Protein AF-A0A915KAA9-F1 (afdb_monomer_lite)

Secondary structure (DSSP, 8-state):
-PSS-EEE---TT-HHHHHHHHHHH--TTTS-EEE-S--SSSSTTHHHHHHHHHHHHHH-TTTEEEBPPSGGGTT--SSSS-TTTTHHHHHHHHHHS-HHHHHHHHHHHTTSBSEEEETTTEEEESS---TT--SGGGGGG-PSS-PPPSSSHHHHHHH---

InterPro domains:
  IPR004843 Calcineurin-like, phosphoesterase domain [PF00149] (4-160)
  IPR006186 Serine/threonine-specific protein phosphatase/bis(5-nucleosyl)-tetraphosphatase [PR00114] (4-31)
  IPR006186 Serine/threonine-specific protein phosphatase/bis(5-nucleosyl)-tetraphosphatase [PR00114] (33-60)
  IPR006186 Serine/threonine-specific protein phosphatase/bis(5-nucleosyl)-tetraphosphatase [PR00114] (107-133)
  IPR006186 Serine/threonine-specific protein phosphatase/bis(5-nucleosyl)-tetraphosphatase [PR00114] (136-162)
  IPR006186 Serine/threonine-specific protein phosphatase/bis(5-nucleosyl)-tetraphosphatase [SM00156] (1-162)
  IPR029052 Metallo-dependent phosphatase-like [G3DSA:3.60.21.10] (1-161)
  IPR029052 Metallo-dependent phosphatase-like [SSF56300] (2-159)
  IPR050341 Serine/threonine-protein phosphatase PP1 catalytic subunit [PTHR11668] (1-160)

pLDDT: mean 88.08, std 15.08, range [33.66, 98.75]

Radius of gyration: 15.58 Å; chains: 1; bounding box: 31×37×38 Å

Organism: Romanomermis culicivorax (NCBI:txid13658)

Foldseek 3Di:
DEPPEDEAAACAQVLVVVVVCCVVVPDPPVHAYEYAENQHHPYQRSVVSVVVLVVCCVVHVPRHAYAYALLQALPDDPPDPPSCRCPNVCVCCPVVPRNVVVVVSSLVSLAHQQWDDYPVPDIGGHADADPQPPDPCVSVPDDPSDDQDPDDGSNCSHDDHD

Structure (mmCIF, N/CA/C/O backbone):
data_AF-A0A915KAA9-F1
#
_entry.id   AF-A0A915KAA9-F1
#
loop_
_atom_site.group_PDB
_atom_site.id
_atom_site.type_symbol
_atom_site.label_atom_id
_atom_site.label_alt_id
_atom_site.label_comp_id
_atom_site.label_asym_id
_atom_site.label_entity_id
_atom_site.label_seq_id
_atom_site.pdbx_PDB_ins_code
_atom_site.Cartn_x
_atom_site.Cartn_y
_atom_site.Cartn_z
_atom_site.occupancy
_atom_site.B_iso_or_equiv
_atom_site.auth_seq_id
_atom_site.auth_comp_id
_atom_site.auth_asym_id
_atom_site.auth_atom_id
_atom_site.pdbx_PDB_model_num
ATOM 1 N N . ILE A 1 1 ? -10.295 -1.098 9.992 1.00 96.00 1 ILE A N 1
ATOM 2 C CA . ILE A 1 1 ? -9.402 -2.259 10.250 1.00 96.00 1 ILE A CA 1
ATOM 3 C C . ILE A 1 1 ? -9.449 -2.582 11.743 1.00 96.00 1 ILE A C 1
ATOM 5 O O . ILE A 1 1 ? -9.542 -1.647 12.527 1.00 96.00 1 ILE A O 1
ATOM 9 N N . LYS A 1 2 ? -9.465 -3.860 12.149 1.00 96.44 2 LYS A N 1
ATOM 10 C CA . LYS A 1 2 ? -9.527 -4.265 13.570 1.00 96.44 2 LYS A CA 1
ATOM 11 C C . LYS A 1 2 ? -8.124 -4.490 14.143 1.00 96.44 2 LYS A C 1
ATOM 13 O O . LYS A 1 2 ? -7.326 -5.155 13.492 1.00 96.44 2 LYS A O 1
ATOM 18 N N . ALA A 1 3 ? -7.865 -4.036 15.368 1.00 94.81 3 ALA A N 1
ATOM 19 C CA . ALA A 1 3 ? -6.681 -4.451 16.125 1.00 94.81 3 ALA A CA 1
ATOM 20 C C . ALA A 1 3 ? -6.722 -5.960 16.489 1.00 94.81 3 ALA A C 1
ATOM 22 O O . ALA A 1 3 ? -7.811 -6.545 16.515 1.00 94.81 3 ALA A O 1
ATOM 23 N N . PRO A 1 4 ? -5.568 -6.601 16.760 1.00 95.62 4 PRO A N 1
ATOM 24 C CA . PRO A 1 4 ? -4.211 -6.099 16.511 1.00 95.62 4 PRO A CA 1
ATOM 25 C C . PRO A 1 4 ? -3.928 -5.967 15.002 1.00 95.62 4 PRO A C 1
ATOM 27 O O . PRO A 1 4 ? -4.551 -6.640 14.177 1.00 95.62 4 PRO A O 1
ATOM 30 N N . THR A 1 5 ? -3.057 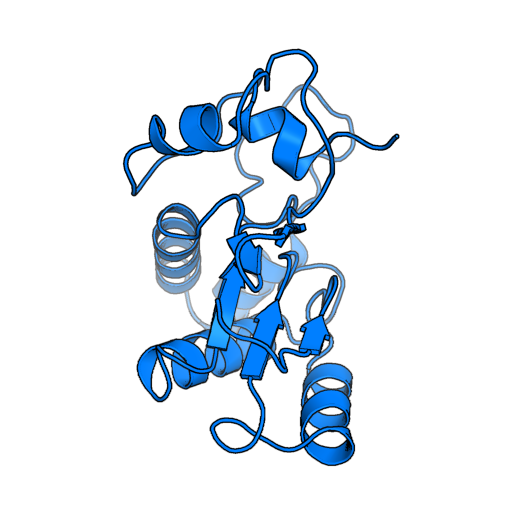-5.032 14.620 1.00 97.94 5 THR A N 1
ATOM 31 C CA . THR A 1 5 ? -2.602 -4.813 13.234 1.00 97.94 5 THR A CA 1
ATOM 32 C C . THR A 1 5 ? -1.195 -4.234 13.273 1.00 97.94 5 THR A C 1
ATOM 34 O O . THR A 1 5 ? -0.976 -3.232 13.947 1.00 97.94 5 THR A O 1
ATOM 37 N N . VAL A 1 6 ? -0.270 -4.862 12.552 1.00 98.25 6 VAL A N 1
ATOM 38 C CA . VAL A 1 6 ? 1.077 -4.346 12.308 1.00 98.25 6 VAL A CA 1
ATOM 39 C C . VAL A 1 6 ? 0.985 -3.305 11.199 1.00 98.25 6 VAL A C 1
ATOM 41 O O . VAL A 1 6 ? 0.307 -3.521 10.192 1.00 98.25 6 VAL A O 1
ATOM 44 N N . ILE A 1 7 ? 1.632 -2.164 11.404 1.00 98.00 7 ILE A N 1
ATOM 45 C CA . ILE A 1 7 ? 1.694 -1.082 10.425 1.00 98.00 7 ILE A CA 1
ATOM 46 C C . ILE A 1 7 ? 3.104 -1.079 9.842 1.00 98.00 7 ILE A C 1
ATOM 48 O O . ILE A 1 7 ? 4.073 -0.957 10.586 1.00 98.00 7 ILE A O 1
ATOM 52 N N . CYS A 1 8 ? 3.206 -1.217 8.525 1.00 97.75 8 CYS A N 1
ATOM 53 C CA . CYS A 1 8 ? 4.466 -1.222 7.791 1.00 97.75 8 CYS A CA 1
ATOM 54 C C . CYS A 1 8 ? 4.582 0.061 6.963 1.00 97.75 8 CYS A C 1
ATOM 56 O O . CYS A 1 8 ? 3.629 0.442 6.275 1.00 97.75 8 CYS A O 1
ATOM 58 N N . GLY A 1 9 ? 5.736 0.721 7.053 1.00 94.75 9 GLY A N 1
ATOM 59 C CA . GLY A 1 9 ? 6.084 1.879 6.232 1.00 94.75 9 GLY A CA 1
ATOM 60 C C . GLY A 1 9 ? 6.578 1.482 4.842 1.00 94.75 9 GLY A C 1
ATOM 61 O O . GLY A 1 9 ? 6.179 0.446 4.307 1.00 94.75 9 GLY A O 1
ATOM 62 N N . ASP A 1 10 ? 7.438 2.328 4.284 1.00 93.94 10 ASP A N 1
ATOM 63 C CA . ASP A 1 10 ? 7.983 2.189 2.935 1.00 93.94 10 ASP A CA 1
ATOM 64 C C . ASP A 1 10 ? 8.825 0.914 2.797 1.00 93.94 10 ASP A C 1
ATOM 66 O O . ASP A 1 10 ? 9.545 0.527 3.719 1.00 93.94 10 ASP A O 1
ATOM 70 N N . LEU A 1 11 ? 8.735 0.271 1.631 1.00 94.81 11 LEU A N 1
ATOM 71 C CA . LEU A 1 11 ? 9.491 -0.947 1.315 1.00 94.81 11 LEU A CA 1
ATOM 72 C C . LEU A 1 11 ? 10.482 -0.741 0.176 1.00 94.81 11 LEU A C 1
ATOM 74 O O . LEU A 1 11 ? 11.503 -1.416 0.140 1.00 94.81 11 LEU A O 1
ATOM 78 N N . HIS A 1 12 ? 10.163 0.141 -0.776 1.00 92.81 12 HIS A N 1
ATOM 79 C CA . HIS A 1 12 ? 11.060 0.550 -1.852 1.00 92.81 12 HIS A CA 1
ATOM 80 C C . HIS A 1 12 ? 11.792 -0.615 -2.539 1.00 92.81 12 HIS A C 1
ATOM 82 O O . HIS A 1 12 ? 13.007 -0.595 -2.696 1.00 92.81 12 HIS A O 1
ATOM 88 N N . GLY A 1 13 ? 11.070 -1.672 -2.922 1.00 93.00 13 GLY A N 1
ATOM 89 C CA . GLY A 1 13 ? 11.652 -2.819 -3.625 1.00 93.00 13 GLY A CA 1
ATOM 90 C C . GLY A 1 13 ? 12.667 -3.644 -2.823 1.00 93.00 13 GLY A C 1
ATOM 91 O O . GLY A 1 13 ? 13.467 -4.355 -3.431 1.00 93.00 13 GLY A O 1
ATOM 92 N N . GLN A 1 14 ? 12.660 -3.564 -1.489 1.00 96.12 14 GLN A N 1
ATOM 93 C CA . GLN A 1 14 ? 13.497 -4.374 -0.597 1.00 96.12 14 GLN A CA 1
ATOM 94 C C . GLN A 1 14 ? 12.776 -5.680 -0.222 1.00 96.12 14 GLN A C 1
ATOM 96 O O . GLN A 1 14 ? 12.142 -5.799 0.824 1.00 96.12 14 GLN A O 1
ATOM 101 N N . TYR A 1 15 ? 12.832 -6.672 -1.115 1.00 97.75 15 TYR A N 1
ATOM 102 C CA . TYR A 1 15 ? 12.067 -7.915 -0.962 1.00 97.75 15 TYR A CA 1
ATOM 103 C C . TYR A 1 15 ? 12.497 -8.765 0.238 1.00 97.75 15 TYR A C 1
ATOM 105 O O . TYR A 1 15 ? 11.638 -9.288 0.940 1.00 97.75 15 TYR A O 1
ATOM 113 N N . ASN A 1 16 ? 13.800 -8.877 0.503 1.00 97.94 16 ASN A N 1
ATOM 114 C CA . ASN A 1 16 ? 14.286 -9.666 1.640 1.00 97.94 16 ASN A CA 1
ATOM 115 C C . ASN A 1 16 ? 13.814 -9.074 2.974 1.00 97.94 16 ASN A C 1
ATOM 117 O O . ASN A 1 16 ? 13.304 -9.810 3.807 1.00 97.94 16 ASN A O 1
ATOM 121 N N . ASP A 1 17 ? 13.845 -7.746 3.119 1.00 97.75 17 ASP A N 1
ATOM 122 C CA . ASP A 1 17 ? 13.349 -7.077 4.327 1.00 97.75 17 ASP A CA 1
ATOM 123 C C . ASP A 1 17 ? 11.841 -7.312 4.526 1.00 97.75 17 ASP A C 1
ATOM 125 O O . ASP A 1 17 ? 11.366 -7.464 5.652 1.00 97.75 17 ASP A O 1
ATOM 129 N N . LEU A 1 18 ? 11.066 -7.395 3.435 1.00 98.38 18 LEU A N 1
ATOM 130 C CA . LEU A 1 18 ? 9.652 -7.773 3.502 1.00 98.38 18 LEU A CA 1
ATOM 131 C C . LEU A 1 18 ? 9.464 -9.212 4.013 1.00 98.38 18 LEU A C 1
ATOM 133 O O . LEU A 1 18 ? 8.554 -9.454 4.809 1.00 98.38 18 LEU A O 1
ATOM 137 N N . LEU A 1 19 ? 10.298 -10.158 3.571 1.00 98.38 19 LEU A N 1
ATOM 138 C CA . LEU A 1 19 ? 10.272 -11.534 4.077 1.00 98.38 19 LEU A CA 1
ATOM 139 C C . LEU A 1 19 ? 10.648 -11.581 5.560 1.00 98.38 19 LEU A C 1
ATOM 141 O O . LEU A 1 19 ? 9.918 -12.185 6.344 1.00 98.38 19 LEU A O 1
ATOM 145 N N . ASP A 1 20 ? 11.695 -10.860 5.958 1.00 98.38 20 ASP A N 1
ATOM 146 C CA . ASP A 1 20 ? 12.153 -10.788 7.347 1.00 98.38 20 ASP 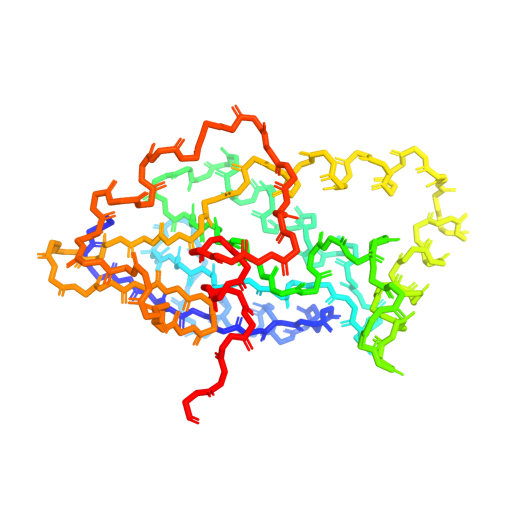A CA 1
ATOM 147 C C . ASP A 1 20 ? 11.064 -10.234 8.280 1.00 98.38 20 ASP A C 1
ATOM 149 O O . ASP A 1 20 ? 10.882 -10.730 9.397 1.00 98.38 20 ASP A O 1
ATOM 153 N N . ILE A 1 21 ? 10.282 -9.246 7.820 1.00 98.19 21 ILE A N 1
ATOM 154 C CA . ILE A 1 21 ? 9.111 -8.727 8.546 1.00 98.19 21 ILE A CA 1
ATOM 155 C C . ILE A 1 21 ? 8.076 -9.835 8.785 1.00 98.19 21 ILE A C 1
ATOM 157 O O . ILE A 1 21 ? 7.528 -9.932 9.887 1.00 98.19 21 ILE A O 1
ATOM 161 N N . PHE A 1 22 ? 7.772 -10.654 7.777 1.00 98.38 22 PHE A N 1
ATOM 162 C CA . PHE A 1 22 ? 6.787 -11.731 7.906 1.00 98.38 22 PHE A CA 1
ATOM 163 C C . PHE A 1 22 ? 7.293 -12.906 8.739 1.00 98.38 22 PHE A C 1
ATOM 165 O O . PHE A 1 22 ? 6.527 -13.464 9.525 1.00 98.38 22 PHE A O 1
ATOM 172 N N . ASP A 1 23 ? 8.568 -13.258 8.622 1.00 98.25 23 ASP A N 1
ATOM 173 C CA . ASP A 1 23 ? 9.172 -14.319 9.424 1.00 98.25 23 ASP A CA 1
ATOM 174 C C . ASP A 1 23 ? 9.262 -13.916 10.902 1.00 98.25 23 ASP A C 1
ATOM 176 O O . ASP A 1 23 ? 9.013 -14.737 11.786 1.00 98.25 23 ASP A O 1
ATOM 180 N N . SER A 1 24 ? 9.519 -12.634 11.179 1.00 98.12 24 SER A N 1
ATOM 181 C CA . SER A 1 24 ? 9.624 -12.108 12.545 1.00 98.12 24 SER A CA 1
ATOM 182 C C . SER A 1 24 ? 8.272 -11.865 13.223 1.00 98.12 24 SER A C 1
ATOM 184 O O . SER A 1 24 ? 8.164 -12.009 14.440 1.00 98.12 24 SER A O 1
ATOM 186 N N . LEU A 1 25 ? 7.243 -11.457 12.469 1.00 97.81 25 LEU A N 1
ATOM 187 C CA . LEU A 1 25 ? 5.945 -11.011 13.010 1.00 97.81 25 LEU A CA 1
ATOM 188 C C . LEU A 1 25 ? 4.758 -11.917 12.632 1.00 97.81 25 LEU A C 1
ATOM 190 O O . LEU A 1 25 ? 3.616 -11.579 12.935 1.00 97.81 25 LEU A O 1
ATOM 194 N N . GLU A 1 26 ? 5.046 -13.069 12.028 1.00 98.31 26 GLU A N 1
ATOM 195 C CA . GLU A 1 26 ? 4.125 -14.053 11.453 1.00 98.31 26 GLU A CA 1
ATOM 196 C C . GLU A 1 26 ? 3.460 -13.671 10.123 1.00 98.31 26 GLU A C 1
ATOM 198 O O . GLU A 1 26 ? 2.856 -12.620 9.938 1.00 98.31 26 GLU A O 1
ATOM 203 N N . TRP A 1 27 ? 3.434 -14.628 9.202 1.00 98.38 27 TRP A N 1
ATOM 204 C CA . TRP A 1 27 ? 2.753 -14.481 7.922 1.00 98.38 27 TRP A CA 1
ATOM 205 C C . TRP A 1 27 ? 1.226 -14.304 8.059 1.00 98.38 27 TRP A C 1
ATOM 207 O O . TRP A 1 27 ? 0.583 -14.931 8.917 1.00 98.38 27 TRP A O 1
ATOM 217 N N . PRO A 1 28 ? 0.578 -13.540 7.156 1.00 97.81 28 PRO A N 1
ATOM 218 C CA . PRO A 1 28 ? -0.872 -13.593 6.995 1.00 97.81 28 PRO A CA 1
ATOM 219 C C . PRO A 1 28 ? -1.349 -15.038 6.733 1.00 97.81 28 PRO A C 1
ATOM 221 O O . PRO A 1 28 ? -0.690 -15.775 6.002 1.00 97.81 28 PRO A O 1
ATOM 224 N N . PRO A 1 29 ? -2.499 -15.467 7.287 1.00 97.88 29 PRO A N 1
ATOM 225 C CA . PRO A 1 29 ? -3.482 -14.671 8.018 1.00 97.88 29 PRO A CA 1
ATOM 226 C C . PRO A 1 29 ? -3.274 -14.644 9.541 1.00 97.88 29 PRO A C 1
ATOM 228 O O . PRO A 1 29 ? -4.144 -14.121 10.233 1.00 97.88 29 PRO A O 1
ATOM 231 N N . LYS A 1 30 ? -2.185 -15.210 10.080 1.00 98.12 30 LYS A N 1
ATOM 232 C CA . LYS A 1 30 ? -1.961 -15.243 11.537 1.00 98.12 30 LYS A CA 1
ATOM 233 C C . LYS A 1 30 ? -1.852 -13.830 12.115 1.00 98.12 30 LYS A C 1
ATOM 235 O O . LYS A 1 30 ? -2.495 -13.527 13.117 1.00 98.12 30 LYS A O 1
ATOM 240 N N . GLN A 1 31 ? -1.166 -12.947 11.392 1.00 98.00 31 GLN A N 1
ATOM 241 C CA . GLN A 1 31 ? -1.050 -11.529 11.710 1.00 98.00 31 GLN A CA 1
ATOM 242 C C . GLN A 1 31 ? -1.737 -10.645 10.651 1.00 98.00 31 GLN A C 1
ATOM 244 O O . GLN A 1 31 ? -1.804 -10.958 9.459 1.00 98.00 31 GLN A O 1
ATOM 249 N N . ARG A 1 32 ? -2.297 -9.517 11.109 1.00 98.56 32 ARG A N 1
ATOM 250 C CA . ARG A 1 32 ? -2.910 -8.471 10.275 1.00 98.56 32 ARG A CA 1
ATOM 251 C C . ARG A 1 32 ? -1.890 -7.386 9.948 1.00 98.56 32 ARG A C 1
ATOM 253 O O . ARG A 1 32 ? -1.231 -6.901 10.866 1.00 98.56 32 ARG A O 1
ATOM 260 N N . TYR A 1 33 ? -1.856 -6.942 8.697 1.00 98.75 33 TYR A N 1
ATOM 261 C CA . TYR A 1 33 ? -0.929 -5.932 8.198 1.00 98.75 33 TYR A CA 1
ATOM 262 C C . TYR A 1 33 ? -1.642 -4.796 7.470 1.00 98.75 33 TYR A C 1
ATOM 264 O O . TYR A 1 33 ? -2.518 -5.019 6.628 1.00 98.75 33 TYR A O 1
ATOM 272 N N . LEU A 1 34 ? -1.218 -3.574 7.770 1.00 98.62 34 LEU A N 1
ATOM 273 C CA . LEU A 1 34 ? -1.491 -2.378 6.988 1.00 98.62 34 LEU A CA 1
ATOM 274 C C . LEU A 1 34 ? -0.166 -1.853 6.437 1.00 98.62 34 LEU A C 1
ATOM 276 O O . LEU A 1 34 ? 0.674 -1.409 7.212 1.00 98.62 34 LEU A O 1
ATOM 280 N N . PHE A 1 35 ? -0.004 -1.853 5.118 1.00 98.25 35 PHE A N 1
ATOM 281 C CA . PHE A 1 35 ? 1.153 -1.242 4.471 1.00 98.25 35 PHE A CA 1
ATOM 282 C C . PHE A 1 35 ? 0.813 0.161 3.971 1.00 98.25 35 PHE A C 1
ATOM 284 O O . PHE A 1 35 ? -0.176 0.338 3.252 1.00 98.25 35 PHE A O 1
ATOM 291 N N . MET A 1 36 ? 1.637 1.144 4.336 1.00 95.81 36 MET A N 1
ATOM 292 C CA . MET A 1 36 ? 1.351 2.571 4.153 1.00 95.81 36 MET A CA 1
ATOM 293 C C . MET A 1 36 ? 1.742 3.142 2.784 1.00 95.81 36 MET A C 1
ATOM 295 O O . MET A 1 36 ? 1.518 4.325 2.562 1.00 95.81 36 MET A O 1
ATOM 299 N N . GLY A 1 37 ? 2.261 2.334 1.859 1.00 93.31 37 GLY A N 1
ATOM 300 C CA . GLY A 1 37 ? 2.597 2.763 0.500 1.00 93.31 37 GLY A CA 1
ATOM 301 C C . GLY A 1 37 ? 4.055 2.485 0.147 1.00 93.31 37 GLY A C 1
ATOM 302 O O . GLY A 1 37 ? 4.703 1.682 0.807 1.00 93.31 37 GLY A O 1
ATOM 303 N N . ASP A 1 38 ? 4.529 3.121 -0.927 1.00 91.75 38 ASP A N 1
ATOM 304 C CA . ASP A 1 38 ? 5.921 3.118 -1.396 1.00 91.75 38 ASP A CA 1
ATOM 305 C C . ASP A 1 38 ? 6.557 1.724 -1.445 1.00 91.75 38 ASP A C 1
ATOM 307 O O . ASP A 1 38 ? 7.614 1.432 -0.892 1.00 91.75 38 ASP A O 1
ATOM 311 N N . TYR A 1 39 ? 5.859 0.842 -2.161 1.00 94.12 39 TYR A N 1
ATOM 312 C CA . TYR A 1 39 ? 6.244 -0.551 -2.385 1.00 94.12 39 TYR A CA 1
ATOM 313 C C . TYR A 1 39 ? 7.412 -0.709 -3.355 1.00 94.12 39 TYR A C 1
ATOM 315 O O . TYR A 1 39 ? 8.189 -1.653 -3.252 1.00 94.12 39 TYR A O 1
ATOM 323 N N . VAL A 1 40 ? 7.485 0.193 -4.330 1.00 91.19 40 VAL A N 1
ATOM 324 C CA . VAL A 1 40 ? 8.342 0.095 -5.510 1.00 91.19 40 VAL A CA 1
ATOM 325 C C . VAL A 1 40 ? 9.362 1.228 -5.539 1.00 91.19 40 VAL A C 1
ATOM 327 O O . VAL A 1 40 ? 9.251 2.200 -4.784 1.00 91.19 40 VAL A O 1
ATOM 330 N N . ASP A 1 41 ? 10.301 1.099 -6.474 1.00 83.19 41 ASP A N 1
ATOM 331 C CA . ASP A 1 41 ? 11.382 2.035 -6.774 1.00 83.19 41 ASP A CA 1
ATOM 332 C C . ASP A 1 41 ? 12.472 2.098 -5.692 1.00 83.19 41 ASP A C 1
ATOM 334 O O . ASP A 1 41 ? 12.269 1.675 -4.559 1.00 83.19 41 ASP A O 1
ATOM 338 N N . ARG A 1 42 ? 13.644 2.638 -6.052 1.00 83.94 42 ARG A N 1
ATOM 339 C CA . ARG A 1 42 ? 14.901 2.689 -5.265 1.00 83.94 42 ARG A CA 1
ATOM 340 C C . ARG A 1 42 ? 15.589 1.342 -5.014 1.00 83.94 42 ARG A C 1
ATOM 342 O O . ARG A 1 42 ? 16.811 1.289 -5.119 1.00 83.94 42 ARG A O 1
ATOM 349 N N . GLY A 1 43 ? 14.849 0.287 -4.687 1.00 86.44 43 GLY A N 1
ATOM 350 C CA . GLY A 1 43 ? 15.389 -1.058 -4.483 1.00 86.44 43 GLY A CA 1
ATOM 351 C C . GLY A 1 43 ? 15.224 -1.976 -5.698 1.00 86.44 43 GLY A C 1
ATOM 352 O O . GLY A 1 43 ? 14.383 -1.728 -6.570 1.00 86.44 43 GLY A O 1
ATOM 353 N N . PRO A 1 44 ? 16.020 -3.058 -5.757 1.00 90.44 44 PRO A N 1
ATOM 354 C CA . PRO A 1 44 ? 16.175 -3.879 -6.956 1.00 90.44 44 PRO A CA 1
ATOM 355 C C . PRO A 1 44 ? 15.020 -4.857 -7.212 1.00 90.44 44 PRO A C 1
ATOM 357 O O . PRO A 1 44 ? 14.936 -5.406 -8.303 1.00 90.44 44 PRO A O 1
ATOM 360 N N . GLN A 1 45 ? 14.152 -5.109 -6.226 1.00 94.69 45 GLN A N 1
ATOM 361 C CA . GLN A 1 45 ? 13.144 -6.180 -6.27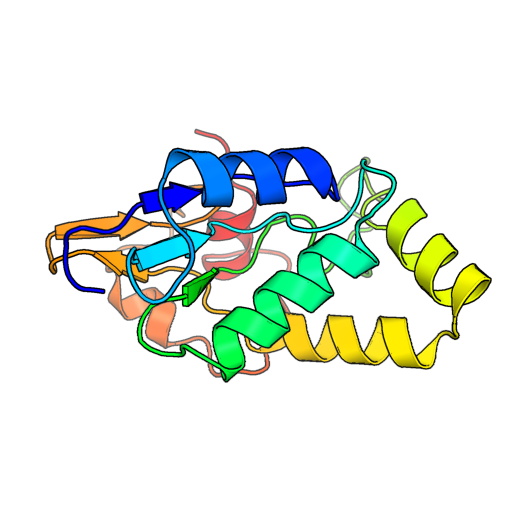3 1.00 94.69 45 GLN A CA 1
ATOM 362 C C . GLN A 1 45 ? 11.718 -5.626 -6.147 1.00 94.69 45 GLN A C 1
ATOM 364 O O . GLN A 1 45 ? 10.868 -6.124 -5.405 1.00 94.69 45 GLN A O 1
ATOM 369 N N . SER A 1 46 ? 11.461 -4.522 -6.855 1.00 93.62 46 SER A N 1
ATOM 370 C CA . SER A 1 46 ? 10.165 -3.833 -6.841 1.00 93.62 46 SER A CA 1
ATOM 371 C C . SER A 1 46 ? 9.019 -4.723 -7.332 1.00 93.62 46 SER A C 1
ATOM 373 O O . SER A 1 46 ? 7.941 -4.697 -6.738 1.00 93.62 46 SER A O 1
ATOM 375 N N . ILE A 1 47 ? 9.250 -5.524 -8.382 1.00 94.56 47 ILE A N 1
ATOM 376 C CA . ILE A 1 47 ? 8.236 -6.415 -8.970 1.00 94.56 47 ILE A CA 1
ATOM 377 C C . ILE A 1 47 ? 7.859 -7.514 -7.972 1.00 94.56 47 ILE A C 1
ATOM 379 O O . ILE A 1 47 ? 6.676 -7.788 -7.781 1.00 94.56 47 ILE A O 1
ATOM 383 N N . GLU A 1 48 ? 8.837 -8.113 -7.301 1.00 96.88 48 GLU A N 1
ATOM 384 C CA . GLU A 1 48 ? 8.650 -9.175 -6.315 1.00 96.88 48 GLU A CA 1
ATOM 385 C C . GLU A 1 48 ? 7.874 -8.669 -5.097 1.00 96.88 48 GLU A C 1
ATOM 387 O O . GLU A 1 48 ? 6.896 -9.302 -4.689 1.00 96.88 48 GLU A O 1
ATOM 392 N N . VAL A 1 49 ? 8.247 -7.495 -4.568 1.00 97.62 49 VAL A N 1
ATOM 393 C CA . VAL A 1 49 ? 7.545 -6.851 -3.446 1.00 97.62 49 VAL A CA 1
ATOM 394 C C . VAL A 1 49 ? 6.074 -6.630 -3.783 1.00 97.62 49 VAL A C 1
ATOM 396 O O . VAL A 1 49 ? 5.197 -7.102 -3.053 1.00 97.62 49 VAL A O 1
ATOM 399 N N . ILE A 1 50 ? 5.774 -5.935 -4.888 1.00 96.50 50 ILE A N 1
ATOM 400 C CA . ILE A 1 50 ? 4.378 -5.618 -5.200 1.00 96.50 50 ILE A CA 1
ATOM 401 C C . ILE A 1 50 ? 3.578 -6.871 -5.569 1.00 96.50 50 ILE A C 1
ATOM 403 O O . ILE A 1 50 ? 2.423 -6.997 -5.163 1.00 96.50 50 ILE A O 1
ATOM 407 N N . SER A 1 51 ? 4.189 -7.834 -6.263 1.00 97.44 51 SER A N 1
ATOM 408 C CA . SER A 1 51 ? 3.528 -9.089 -6.633 1.00 97.44 51 SER A CA 1
ATOM 409 C C . SER A 1 51 ? 3.146 -9.907 -5.401 1.00 97.44 51 SER A C 1
ATOM 411 O O . SER A 1 51 ? 2.003 -10.360 -5.299 1.00 97.44 51 SER A O 1
ATOM 413 N N . LEU A 1 52 ? 4.055 -10.045 -4.427 1.00 98.62 52 LEU A N 1
ATOM 414 C CA . LEU A 1 52 ? 3.774 -10.756 -3.179 1.00 98.62 52 LEU A CA 1
ATOM 415 C C . LEU A 1 52 ? 2.664 -10.062 -2.378 1.00 98.62 52 LEU A C 1
ATOM 417 O O . LEU A 1 52 ? 1.725 -10.719 -1.922 1.00 98.62 52 LEU A O 1
ATOM 421 N N . LEU A 1 53 ? 2.725 -8.735 -2.239 1.00 98.50 53 LEU A N 1
ATOM 422 C CA . LEU A 1 53 ? 1.710 -7.974 -1.508 1.00 98.50 53 LEU A CA 1
ATOM 423 C C . LEU A 1 53 ? 0.326 -8.064 -2.158 1.00 98.50 53 LEU A C 1
ATOM 425 O O . LEU A 1 53 ? -0.669 -8.242 -1.450 1.00 98.50 53 LEU A O 1
ATOM 429 N N . LEU A 1 54 ? 0.241 -7.977 -3.489 1.00 98.38 54 LEU A N 1
ATOM 430 C CA . LEU A 1 54 ? -1.020 -8.133 -4.217 1.00 98.38 54 LEU A CA 1
ATOM 431 C C . LEU A 1 54 ? -1.566 -9.559 -4.097 1.00 98.38 54 LEU A C 1
ATOM 433 O O . LEU A 1 54 ? -2.755 -9.731 -3.820 1.00 98.38 54 LEU A O 1
ATOM 437 N N . TYR A 1 55 ? -0.709 -10.577 -4.214 1.00 98.56 55 TYR A N 1
ATOM 438 C CA . TYR A 1 55 ? -1.095 -11.967 -3.975 1.00 98.56 55 TYR A CA 1
ATOM 439 C C . TYR A 1 55 ? -1.684 -12.148 -2.568 1.00 98.56 55 TYR A C 1
ATOM 441 O O . TYR A 1 55 ? -2.802 -12.649 -2.420 1.00 98.56 55 TYR A O 1
ATOM 449 N N . LEU A 1 56 ? -0.989 -11.677 -1.528 1.00 98.62 56 LEU A N 1
ATOM 450 C CA . LEU A 1 56 ? -1.460 -11.774 -0.145 1.00 98.62 56 LEU A CA 1
ATOM 451 C C . LEU A 1 56 ? -2.740 -10.962 0.086 1.00 98.62 56 LEU A C 1
ATOM 453 O O . LEU A 1 56 ? -3.620 -11.401 0.831 1.00 98.62 56 LEU A O 1
ATOM 457 N N . LYS A 1 57 ? -2.893 -9.809 -0.579 1.00 98.31 57 LYS A N 1
ATOM 458 C CA . LYS A 1 57 ? -4.123 -9.012 -0.539 1.00 98.31 57 LYS A CA 1
ATOM 459 C C . LYS A 1 57 ? -5.317 -9.782 -1.097 1.00 98.31 57 LYS A C 1
ATOM 461 O O . LYS A 1 57 ? -6.382 -9.762 -0.480 1.00 98.31 57 LYS A O 1
ATOM 466 N N . VAL A 1 58 ? -5.147 -10.458 -2.231 1.00 98.25 58 VAL A N 1
ATOM 467 C CA . VAL A 1 58 ? -6.198 -11.282 -2.848 1.00 98.25 58 VAL A CA 1
ATOM 468 C C . VAL A 1 58 ? -6.484 -12.518 -1.997 1.00 98.25 58 VAL A C 1
ATOM 470 O O . VAL A 1 58 ? -7.643 -12.845 -1.745 1.00 98.25 58 VAL A O 1
ATOM 473 N N . ARG A 1 59 ? -5.440 -13.186 -1.498 1.00 98.44 59 ARG A N 1
ATOM 474 C CA . ARG A 1 59 ? -5.554 -14.428 -0.725 1.00 98.44 59 ARG A CA 1
ATOM 475 C C . ARG A 1 59 ? -6.120 -14.219 0.683 1.00 98.44 59 ARG A C 1
ATOM 477 O O . ARG A 1 59 ? -6.805 -15.108 1.204 1.00 98.44 59 ARG A O 1
ATOM 484 N N . HIS A 1 60 ? -5.836 -13.069 1.296 1.00 98.38 60 HIS A N 1
ATOM 485 C CA . HIS A 1 60 ? -6.211 -12.715 2.666 1.00 98.38 60 HIS A CA 1
ATOM 486 C C . HIS A 1 60 ? -6.764 -11.275 2.763 1.00 98.38 60 HIS A C 1
ATOM 488 O O . HIS A 1 60 ? -6.211 -10.433 3.479 1.00 98.38 60 HIS A O 1
ATOM 494 N N . PRO A 1 61 ? -7.912 -10.972 2.127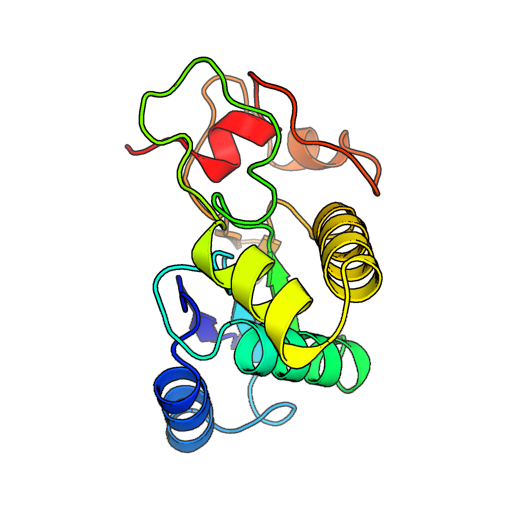 1.00 97.69 61 PRO A N 1
ATOM 495 C CA . PRO A 1 61 ? -8.411 -9.600 1.968 1.00 97.69 61 PRO A CA 1
ATOM 496 C C . PRO A 1 61 ? -8.768 -8.892 3.282 1.00 97.69 61 PRO A C 1
ATOM 498 O O . PRO A 1 61 ? -8.766 -7.659 3.326 1.00 97.69 61 PRO A O 1
ATOM 501 N N . ASN A 1 62 ? -9.032 -9.667 4.341 1.00 97.25 62 ASN A N 1
ATOM 502 C CA . ASN A 1 62 ? -9.327 -9.198 5.700 1.00 97.25 62 ASN A CA 1
ATOM 503 C C . ASN A 1 62 ? -8.092 -9.145 6.624 1.00 97.25 62 ASN A C 1
ATOM 505 O O . ASN A 1 62 ? -8.232 -8.805 7.801 1.00 97.25 62 ASN A O 1
ATOM 509 N N . HIS A 1 63 ? -6.907 -9.510 6.121 1.00 98.38 63 HIS A N 1
ATOM 510 C CA . HIS A 1 63 ? -5.658 -9.494 6.888 1.00 98.38 63 HIS A CA 1
ATOM 511 C C . HIS A 1 63 ? -4.583 -8.604 6.277 1.00 98.38 63 HIS A C 1
ATOM 513 O O . HIS A 1 63 ? -3.776 -8.073 7.027 1.00 98.38 63 HIS A O 1
ATOM 519 N N . VAL A 1 64 ? -4.604 -8.383 4.963 1.00 98.50 64 VAL A N 1
ATOM 520 C CA . VAL A 1 64 ? -3.653 -7.498 4.285 1.00 98.50 64 VAL A CA 1
ATOM 521 C C . VAL A 1 64 ? -4.384 -6.289 3.716 1.00 98.50 64 VAL A C 1
ATOM 523 O O . VAL A 1 64 ? -5.379 -6.408 2.993 1.00 98.50 64 VAL A O 1
ATOM 526 N N . TYR A 1 65 ? -3.902 -5.099 4.057 1.00 98.56 65 TYR A N 1
ATOM 527 C CA . TYR A 1 65 ? -4.430 -3.820 3.599 1.00 98.56 65 TYR A CA 1
ATOM 528 C C . TYR A 1 65 ? -3.297 -2.995 2.994 1.00 98.56 65 TYR A C 1
ATOM 530 O O . TYR A 1 65 ? -2.238 -2.865 3.599 1.00 98.56 65 TYR A O 1
ATOM 538 N N . LEU A 1 66 ? -3.541 -2.443 1.807 1.00 98.19 66 LEU A N 1
ATOM 539 C CA . LEU A 1 66 ? -2.562 -1.688 1.030 1.00 98.19 66 LEU A CA 1
ATOM 540 C C . LEU A 1 66 ? -3.079 -0.259 0.831 1.00 98.19 66 LEU A C 1
ATOM 542 O O . LEU A 1 66 ? -4.193 -0.071 0.323 1.00 98.19 66 LEU A O 1
ATOM 546 N N . LEU A 1 67 ? -2.300 0.727 1.273 1.00 96.62 67 LEU A N 1
ATOM 547 C CA . LEU A 1 67 ? -2.524 2.140 0.986 1.00 96.62 67 LEU A CA 1
ATOM 548 C C . LEU A 1 67 ? -1.679 2.603 -0.197 1.00 96.62 67 LEU A C 1
ATOM 550 O O . LEU A 1 67 ? -0.655 2.028 -0.542 1.00 96.62 67 LEU A O 1
ATOM 554 N N . ARG A 1 68 ? -2.123 3.670 -0.845 1.00 92.94 68 ARG A N 1
ATOM 555 C CA . ARG A 1 68 ? -1.377 4.290 -1.933 1.00 92.94 68 ARG A CA 1
ATOM 556 C C . ARG A 1 68 ? -0.193 5.072 -1.362 1.00 92.94 68 ARG A C 1
ATOM 558 O O . ARG A 1 68 ? -0.366 5.793 -0.386 1.00 92.94 68 ARG A O 1
ATOM 565 N N . GLY A 1 69 ? 0.974 4.936 -1.988 1.00 86.06 69 GLY A N 1
ATOM 566 C CA . GLY A 1 69 ? 2.177 5.697 -1.643 1.00 86.06 69 GLY A CA 1
ATOM 567 C C . GLY A 1 69 ? 2.447 6.863 -2.586 1.00 86.06 69 GLY A C 1
ATOM 568 O O . GLY A 1 69 ? 1.846 6.943 -3.664 1.00 86.06 69 GLY A O 1
ATOM 569 N N . SER A 1 70 ? 3.375 7.733 -2.195 1.00 78.62 70 SER A N 1
ATOM 570 C CA . SER A 1 70 ? 3.829 8.882 -2.979 1.00 78.62 70 SER A CA 1
ATOM 571 C C . SER A 1 70 ? 4.417 8.465 -4.331 1.00 78.62 70 SER A C 1
ATOM 573 O O . SER A 1 70 ? 4.076 9.022 -5.378 1.00 78.62 70 SER A O 1
ATOM 575 N N . VAL A 1 71 ? 5.232 7.411 -4.343 1.00 65.31 71 VAL A N 1
ATOM 576 C CA . VAL A 1 71 ? 5.996 6.999 -5.521 1.00 65.31 71 VAL A CA 1
ATOM 577 C C . VAL A 1 71 ? 5.142 6.205 -6.509 1.00 65.31 71 VAL A C 1
ATOM 579 O O . VAL A 1 71 ? 5.447 6.203 -7.693 1.00 65.31 71 VAL A O 1
ATOM 582 N N . SER A 1 72 ? 4.003 5.643 -6.095 1.00 54.47 72 SER A N 1
ATOM 583 C CA . SER A 1 72 ? 3.193 4.701 -6.894 1.00 54.47 72 SER A CA 1
ATOM 584 C C . SER A 1 72 ? 2.605 5.215 -8.232 1.00 54.47 72 SER A C 1
ATOM 586 O O . SER A 1 72 ? 1.915 4.457 -8.901 1.00 54.47 72 SER A O 1
ATOM 588 N N . LEU A 1 73 ? 2.829 6.471 -8.661 1.00 54.03 73 LEU A N 1
ATOM 589 C CA . LEU A 1 73 ? 2.182 7.056 -9.859 1.00 54.03 73 LEU A CA 1
ATOM 590 C C . LEU A 1 73 ? 2.980 8.108 -10.643 1.00 54.03 73 LEU A C 1
ATOM 592 O O . LEU A 1 73 ? 2.396 8.941 -11.343 1.00 54.03 73 LEU A O 1
ATOM 596 N N . GLN A 1 74 ? 4.299 8.148 -10.532 1.00 52.41 74 GLN A N 1
ATOM 597 C CA . GLN A 1 74 ? 5.059 9.257 -11.113 1.00 52.41 74 GLN A CA 1
ATOM 598 C C . GLN A 1 74 ? 5.215 9.190 -12.645 1.00 52.41 74 GLN A C 1
ATOM 600 O O . GLN A 1 74 ? 6.302 8.952 -13.151 1.00 52.41 74 GLN A O 1
ATOM 605 N N . ILE A 1 75 ? 4.145 9.465 -13.400 1.00 45.19 75 ILE A N 1
ATOM 606 C CA . ILE A 1 75 ? 4.250 9.858 -14.817 1.00 45.19 75 ILE A CA 1
ATOM 607 C C . ILE A 1 75 ? 4.015 11.372 -15.012 1.00 45.19 75 ILE A C 1
ATOM 609 O O . ILE A 1 75 ? 4.413 11.899 -16.046 1.00 45.19 75 ILE A O 1
ATOM 613 N N . HIS A 1 76 ? 3.451 12.125 -14.050 1.00 40.50 76 HIS A N 1
ATOM 614 C CA . HIS A 1 76 ? 2.922 13.469 -14.371 1.00 40.50 76 HIS A CA 1
ATOM 615 C C . HIS A 1 76 ? 3.482 14.722 -13.670 1.00 40.50 76 HIS A C 1
ATOM 617 O O . HIS A 1 76 ? 2.860 15.774 -13.773 1.00 40.50 76 HIS A O 1
ATOM 623 N N . ARG A 1 77 ? 4.667 14.732 -13.040 1.00 47.56 77 ARG A N 1
ATOM 624 C CA . ARG A 1 77 ? 5.202 15.998 -12.476 1.00 47.56 77 ARG A CA 1
ATOM 625 C C . ARG A 1 77 ? 6.352 16.615 -13.276 1.00 47.56 77 ARG A C 1
ATOM 627 O O . ARG A 1 77 ? 7.503 16.233 -13.130 1.00 47.56 77 ARG A O 1
ATOM 634 N N . ARG A 1 78 ? 6.022 17.683 -14.021 1.00 38.47 78 ARG A N 1
ATOM 635 C CA . ARG A 1 78 ? 6.950 18.727 -14.518 1.00 38.47 78 ARG A CA 1
ATOM 636 C C . ARG A 1 78 ? 7.346 19.770 -13.450 1.00 38.47 78 ARG A C 1
ATOM 638 O O . ARG A 1 78 ? 8.145 20.647 -13.749 1.00 38.47 78 ARG A O 1
ATOM 645 N N . ILE A 1 79 ? 6.779 19.723 -12.237 1.00 44.91 79 ILE A N 1
ATOM 646 C CA . ILE A 1 79 ? 6.823 20.857 -11.282 1.00 44.91 79 ILE A CA 1
ATOM 647 C C . ILE A 1 79 ? 7.715 20.603 -10.051 1.00 44.91 79 ILE A C 1
ATOM 649 O O . ILE A 1 79 ? 8.190 21.555 -9.442 1.00 44.91 79 ILE A O 1
ATOM 653 N N . HIS A 1 80 ? 8.031 19.351 -9.713 1.00 41.31 80 HIS A N 1
ATOM 654 C CA . HIS A 1 80 ? 9.036 19.049 -8.690 1.00 41.31 80 HIS A CA 1
ATOM 655 C C . HIS A 1 80 ? 10.256 18.428 -9.362 1.00 41.31 80 HIS A C 1
ATOM 657 O O . HIS A 1 80 ? 10.136 17.446 -10.086 1.00 41.31 80 HIS A O 1
ATOM 663 N N . GLN A 1 81 ? 11.429 19.006 -9.110 1.00 33.66 81 GLN A N 1
ATOM 664 C CA . GLN A 1 81 ? 12.726 18.694 -9.728 1.00 33.66 81 GLN A CA 1
ATOM 665 C C . GLN A 1 81 ? 13.234 17.254 -9.473 1.00 33.66 81 GLN A C 1
ATOM 667 O O . GLN A 1 81 ? 14.328 16.894 -9.891 1.00 33.66 81 GLN A O 1
ATOM 672 N N . SER A 1 82 ? 12.410 16.419 -8.836 1.00 39.78 82 SER A N 1
ATOM 673 C CA . SER A 1 82 ? 12.622 15.005 -8.522 1.00 39.78 82 SER A CA 1
ATOM 674 C C . SER A 1 82 ? 11.775 14.088 -9.420 1.00 39.78 82 SER A C 1
ATOM 676 O O . SER A 1 82 ? 11.271 13.068 -8.953 1.00 39.78 82 SER A O 1
ATOM 678 N N . ALA A 1 83 ? 11.599 14.442 -10.698 1.00 42.50 83 ALA A N 1
ATOM 679 C CA . ALA A 1 83 ? 10.853 13.689 -11.719 1.00 42.50 83 ALA A CA 1
ATOM 680 C C . ALA A 1 83 ? 11.526 12.352 -12.134 1.00 42.50 83 ALA A C 1
ATOM 682 O O . ALA A 1 83 ? 11.511 11.969 -13.300 1.00 42.50 83 ALA A O 1
ATOM 683 N N . VAL A 1 84 ? 12.158 11.663 -11.179 1.00 49.97 84 VAL A N 1
ATOM 684 C CA . VAL A 1 84 ? 12.948 10.428 -11.351 1.00 49.97 84 VAL A CA 1
ATOM 685 C C . VAL A 1 84 ? 12.213 9.209 -10.760 1.00 49.97 84 VAL A C 1
ATOM 687 O O . VAL A 1 84 ? 12.690 8.083 -10.865 1.00 49.97 84 VAL A O 1
ATOM 690 N N . GLY A 1 85 ? 11.043 9.409 -10.140 1.00 55.78 85 GLY A N 1
ATOM 691 C CA . GLY A 1 85 ? 10.292 8.335 -9.487 1.00 55.78 85 GLY A CA 1
ATOM 692 C C . GLY A 1 85 ? 9.808 7.266 -10.471 1.00 55.78 85 GLY A C 1
ATOM 693 O O . GLY A 1 85 ? 9.186 7.577 -11.482 1.00 55.78 85 GLY A O 1
ATOM 694 N N . ASN A 1 86 ? 10.066 6.006 -10.136 1.00 61.16 86 ASN A N 1
ATOM 695 C CA . ASN A 1 86 ? 9.814 4.768 -10.879 1.00 61.16 86 ASN A CA 1
ATOM 696 C C . ASN A 1 86 ? 10.657 4.518 -12.128 1.00 61.16 86 ASN A C 1
ATOM 698 O O . ASN A 1 86 ? 10.355 3.570 -12.850 1.00 61.16 86 ASN A O 1
ATOM 702 N N . ILE A 1 87 ? 11.694 5.304 -12.426 1.00 72.31 87 ILE A N 1
ATOM 703 C CA . ILE A 1 87 ? 12.506 5.038 -13.627 1.00 72.31 87 ILE A CA 1
ATOM 704 C C . ILE A 1 87 ? 13.130 3.643 -13.559 1.00 72.31 87 ILE A C 1
ATOM 706 O O . ILE A 1 87 ? 13.077 2.910 -14.546 1.00 72.31 87 ILE A O 1
ATOM 710 N N . PHE A 1 88 ? 13.646 3.257 -12.390 1.00 78.44 88 PHE A N 1
ATOM 711 C CA . PHE A 1 88 ? 14.234 1.936 -12.178 1.00 78.44 88 PHE A CA 1
ATOM 712 C C . PHE A 1 88 ? 13.173 0.842 -12.282 1.00 78.44 88 PHE A C 1
ATOM 714 O O . PHE A 1 88 ? 13.297 -0.058 -13.106 1.00 78.44 88 PHE A O 1
ATOM 721 N N . TYR A 1 89 ? 12.067 0.987 -11.550 1.00 82.62 89 TYR A N 1
ATOM 722 C CA . TYR A 1 89 ? 10.977 0.014 -11.565 1.00 82.62 89 TYR A CA 1
ATOM 723 C C . TYR A 1 89 ? 10.331 -0.164 -12.956 1.00 82.62 89 TYR A C 1
ATOM 725 O O . TYR A 1 89 ? 10.103 -1.291 -13.398 1.00 82.62 89 TYR A O 1
ATOM 733 N N . ARG A 1 90 ? 10.085 0.928 -13.693 1.00 85.81 90 ARG A N 1
ATOM 734 C CA . ARG A 1 90 ? 9.573 0.882 -15.072 1.00 85.81 90 ARG A CA 1
ATOM 735 C C . ARG A 1 90 ? 10.575 0.228 -16.016 1.00 85.81 90 ARG A C 1
ATOM 737 O O . ARG A 1 90 ? 10.171 -0.552 -16.878 1.00 85.81 90 ARG A O 1
ATOM 744 N N . ALA A 1 91 ? 11.859 0.563 -15.883 1.00 85.19 91 ALA A N 1
ATOM 745 C CA . ALA A 1 91 ? 12.911 -0.057 -16.677 1.00 85.19 91 ALA A CA 1
ATOM 746 C C . ALA A 1 91 ? 12.988 -1.564 -16.408 1.00 85.19 91 ALA A C 1
ATOM 748 O O . ALA A 1 91 ? 13.084 -2.328 -17.363 1.00 85.19 91 ALA A O 1
ATOM 749 N N . ASP A 1 92 ? 12.866 -2.000 -15.153 1.00 87.75 92 ASP A N 1
ATOM 750 C CA . ASP A 1 92 ? 12.837 -3.419 -14.801 1.00 87.75 92 ASP A CA 1
ATOM 751 C C . ASP A 1 92 ? 11.605 -4.134 -15.351 1.00 87.75 92 ASP A C 1
ATOM 753 O O . ASP A 1 92 ? 11.753 -5.219 -15.907 1.00 87.75 92 ASP A O 1
ATOM 757 N N . CYS A 1 93 ? 10.418 -3.517 -15.298 1.00 88.12 93 CYS A N 1
ATOM 758 C CA . CYS A 1 93 ? 9.222 -4.075 -15.939 1.00 88.12 93 CYS A CA 1
ATOM 759 C C . CYS A 1 93 ? 9.454 -4.298 -17.438 1.00 88.12 93 CYS A C 1
ATOM 761 O O . CYS A 1 93 ? 9.224 -5.393 -17.937 1.00 88.12 93 CYS A O 1
ATOM 763 N N . LEU A 1 94 ? 9.970 -3.285 -18.142 1.00 88.50 94 LEU A N 1
ATOM 764 C CA . LEU A 1 94 ? 10.224 -3.369 -19.581 1.00 88.50 94 LEU A CA 1
ATOM 765 C C . LEU A 1 94 ? 11.347 -4.356 -19.936 1.00 88.50 94 LEU A C 1
ATOM 767 O O . LEU A 1 94 ? 11.299 -4.983 -20.987 1.00 88.50 94 LEU A O 1
ATOM 771 N N . ARG A 1 95 ? 12.377 -4.459 -19.091 1.00 91.25 95 ARG A N 1
ATOM 772 C CA . ARG A 1 95 ? 13.558 -5.301 -19.324 1.00 91.25 95 ARG A CA 1
ATOM 773 C C . ARG A 1 95 ? 13.289 -6.775 -19.033 1.00 91.25 95 ARG A C 1
ATOM 775 O O . ARG A 1 95 ? 13.812 -7.627 -19.744 1.00 91.25 95 ARG A O 1
ATOM 782 N N . LEU A 1 96 ? 12.568 -7.070 -17.952 1.00 90.94 96 LEU A N 1
ATOM 783 C CA . LEU A 1 96 ? 12.297 -8.438 -17.495 1.00 90.94 96 LEU A CA 1
ATOM 784 C C . LEU A 1 96 ? 11.004 -9.008 -18.086 1.00 90.94 96 LEU A C 1
ATOM 786 O O . LEU A 1 96 ? 10.887 -10.224 -18.218 1.00 90.94 96 LEU A O 1
ATOM 790 N N . TYR A 1 97 ? 10.054 -8.138 -18.426 1.00 91.56 97 TYR A N 1
ATOM 791 C CA . TYR A 1 97 ? 8.739 -8.493 -18.946 1.00 91.56 97 TYR A CA 1
ATOM 792 C C . TYR A 1 97 ? 8.413 -7.601 -20.153 1.00 91.56 97 TYR A C 1
ATOM 794 O O . TYR A 1 97 ? 9.099 -7.668 -21.171 1.00 91.56 97 TYR A O 1
ATOM 802 N N . ASP A 1 98 ? 7.380 -6.763 -20.060 1.00 90.00 98 ASP A N 1
ATOM 803 C CA . ASP A 1 98 ? 6.998 -5.813 -21.094 1.00 90.00 98 ASP A CA 1
ATOM 804 C C . ASP A 1 98 ? 6.358 -4.547 -20.494 1.00 90.00 98 ASP A C 1
ATOM 806 O O . ASP A 1 98 ? 6.166 -4.402 -19.282 1.00 90.00 98 ASP A O 1
ATOM 810 N N . ILE A 1 99 ? 6.027 -3.597 -21.370 1.00 87.50 99 ILE A N 1
ATOM 811 C CA . ILE A 1 99 ? 5.365 -2.350 -20.975 1.00 87.50 99 ILE A CA 1
ATOM 812 C C . ILE A 1 99 ? 3.935 -2.569 -20.453 1.00 87.50 99 ILE A C 1
ATOM 814 O O . ILE A 1 99 ? 3.450 -1.773 -19.653 1.00 87.50 99 ILE A O 1
ATOM 818 N N . THR A 1 100 ? 3.270 -3.657 -20.848 1.00 91.44 100 THR A N 1
ATOM 819 C CA . THR A 1 100 ? 1.890 -3.948 -20.435 1.00 91.44 100 THR A CA 1
ATOM 820 C C . THR A 1 100 ? 1.817 -4.327 -18.959 1.00 91.44 100 THR A C 1
ATOM 822 O O . THR A 1 100 ? 0.844 -3.986 -18.281 1.00 91.44 100 THR A O 1
ATOM 825 N N . LEU A 1 101 ? 2.869 -4.958 -18.425 1.00 89.19 101 LEU A N 1
ATOM 826 C CA . LEU A 1 101 ? 2.998 -5.217 -16.993 1.00 89.19 101 LEU A CA 1
ATOM 827 C C . LEU A 1 101 ? 3.072 -3.908 -16.201 1.00 89.19 101 LEU A C 1
ATOM 829 O O . LEU A 1 101 ? 2.363 -3.745 -15.206 1.00 89.19 101 LEU A O 1
ATOM 833 N N . TRP A 1 102 ? 3.894 -2.962 -16.665 1.00 88.69 102 TRP A N 1
ATOM 834 C CA . TRP A 1 102 ? 3.975 -1.627 -16.073 1.00 88.69 102 TRP A CA 1
ATOM 835 C C . TRP A 1 102 ? 2.598 -0.955 -16.060 1.00 88.69 102 TRP A C 1
ATOM 837 O O . TRP A 1 102 ? 2.132 -0.547 -14.996 1.00 88.69 102 TRP A O 1
ATOM 847 N N . ASP A 1 103 ? 1.910 -0.912 -17.203 1.00 89.00 103 ASP A N 1
ATOM 848 C CA . ASP A 1 103 ? 0.584 -0.294 -17.310 1.00 89.00 103 ASP A CA 1
ATOM 849 C C . ASP A 1 103 ? -0.442 -0.975 -16.385 1.00 89.00 103 ASP A C 1
ATOM 851 O O . ASP A 1 103 ? -1.222 -0.303 -15.707 1.00 89.00 103 ASP A O 1
ATOM 855 N N . SER A 1 104 ? -0.385 -2.304 -16.266 1.00 92.88 104 SER A N 1
ATOM 856 C CA . SER A 1 104 ? -1.249 -3.076 -15.364 1.00 92.88 104 SER A CA 1
ATOM 857 C C . SER A 1 104 ? -1.038 -2.705 -13.894 1.00 92.88 104 SER A C 1
ATOM 859 O O . SER A 1 104 ? -2.006 -2.543 -13.146 1.00 92.88 104 SER A O 1
ATOM 861 N N . PHE A 1 105 ? 0.214 -2.525 -13.463 1.00 91.94 105 PHE A N 1
ATOM 862 C CA . PHE A 1 105 ? 0.506 -2.056 -12.109 1.00 91.94 105 PHE A CA 1
ATOM 863 C C . PHE A 1 105 ? 0.033 -0.620 -11.882 1.00 91.94 105 PHE A C 1
ATOM 865 O O . PHE A 1 105 ? -0.546 -0.340 -10.831 1.00 91.94 105 PHE A O 1
ATOM 872 N N . GLN A 1 106 ? 0.200 0.269 -12.866 1.00 88.06 106 GLN A N 1
ATOM 873 C CA . GLN A 1 106 ? -0.293 1.644 -12.772 1.00 88.06 106 GLN A CA 1
ATOM 874 C C . GLN A 1 106 ? -1.813 1.681 -12.578 1.00 88.06 106 GLN A C 1
ATOM 876 O O . GLN A 1 106 ? -2.300 2.374 -11.682 1.00 88.06 106 GLN A O 1
ATOM 881 N N . GLU A 1 107 ? -2.566 0.894 -13.349 1.00 91.38 107 GLU A N 1
ATOM 882 C CA . GLU A 1 107 ? -4.017 0.772 -13.176 1.00 91.38 107 GLU A CA 1
ATOM 883 C C . GLU A 1 107 ? -4.385 0.150 -11.823 1.00 91.38 107 GLU A C 1
ATOM 885 O O . GLU A 1 107 ? -5.297 0.628 -11.143 1.00 91.38 107 GLU A O 1
ATOM 890 N N . CYS A 1 108 ? -3.625 -0.844 -11.354 1.00 93.94 108 CYS A N 1
ATOM 891 C CA . CYS A 1 108 ? -3.812 -1.413 -10.022 1.00 93.94 108 CYS A CA 1
ATOM 892 C C . CYS A 1 108 ? -3.640 -0.353 -8.921 1.00 93.94 108 CYS A C 1
ATOM 894 O O . CYS A 1 108 ? -4.508 -0.212 -8.052 1.00 93.94 108 CYS A O 1
ATOM 896 N N . PHE A 1 109 ? -2.580 0.458 -8.973 1.00 92.88 109 PHE A N 1
ATOM 897 C CA . PHE A 1 109 ? -2.316 1.501 -7.979 1.00 92.88 109 PHE A CA 1
ATOM 898 C C . PHE A 1 109 ? -3.425 2.555 -7.903 1.00 92.88 109 PHE A C 1
ATOM 900 O O . PHE A 1 109 ? -3.708 3.064 -6.814 1.00 92.88 109 PHE A O 1
ATOM 907 N N . LYS A 1 110 ? -4.127 2.832 -9.011 1.00 92.19 110 LYS A N 1
ATOM 908 C CA . LYS A 1 110 ? -5.309 3.718 -9.031 1.00 92.19 110 LYS A CA 1
ATOM 909 C C . LYS A 1 110 ? -6.481 3.214 -8.194 1.00 92.19 110 LYS A C 1
ATOM 911 O O . LYS A 1 110 ? -7.346 4.010 -7.823 1.00 92.19 110 LYS A O 1
ATOM 916 N N . THR A 1 111 ? -6.501 1.931 -7.840 1.00 94.81 111 THR A N 1
ATOM 917 C CA . THR A 1 111 ? -7.540 1.313 -7.002 1.00 94.81 111 THR A CA 1
ATOM 918 C C . THR A 1 111 ? -7.195 1.291 -5.503 1.00 94.81 111 THR A C 1
ATOM 920 O O . THR A 1 111 ? -8.044 0.970 -4.659 1.00 94.81 111 THR A O 1
ATOM 923 N N . LEU A 1 112 ? -5.970 1.658 -5.115 1.00 95.56 112 LEU A N 1
ATOM 924 C CA . LEU A 1 112 ? -5.555 1.633 -3.711 1.00 95.56 112 LEU A CA 1
ATOM 925 C C . LEU A 1 112 ? -6.204 2.758 -2.894 1.00 95.56 112 LEU A C 1
ATOM 927 O O . LEU A 1 112 ? -6.588 3.809 -3.405 1.00 95.56 112 LEU A O 1
ATOM 931 N N . SER A 1 113 ? -6.409 2.510 -1.598 1.00 95.31 113 SER A N 1
ATOM 932 C CA . SER A 1 113 ? -6.984 3.503 -0.678 1.00 95.31 113 SER A CA 1
ATOM 933 C C . SER A 1 113 ? -5.950 4.552 -0.292 1.00 95.31 113 SER A C 1
ATOM 935 O O . SER A 1 113 ? -4.791 4.217 -0.097 1.00 95.31 113 SER A O 1
ATOM 937 N N . LEU A 1 114 ? -6.370 5.805 -0.114 1.00 95.12 114 LEU A N 1
ATOM 938 C CA . LEU A 1 114 ? -5.482 6.868 0.378 1.00 95.12 114 LEU A CA 1
ATOM 939 C C . LEU A 1 114 ? -5.227 6.789 1.887 1.00 95.12 114 LEU A C 1
ATOM 941 O O . LEU A 1 114 ? -4.175 7.197 2.360 1.00 95.12 114 LEU A O 1
ATOM 945 N N . ALA A 1 115 ? -6.201 6.282 2.642 1.00 95.62 115 ALA A N 1
ATOM 946 C CA . ALA A 1 115 ? -6.124 6.197 4.090 1.00 95.62 115 ALA A CA 1
ATOM 947 C C . ALA A 1 115 ? -6.864 4.965 4.617 1.00 95.62 115 ALA A C 1
ATOM 949 O O . ALA A 1 115 ? -7.731 4.391 3.946 1.00 95.62 115 ALA A O 1
ATOM 950 N N . ALA A 1 116 ? -6.544 4.586 5.849 1.00 96.00 116 ALA A N 1
ATOM 951 C CA . ALA A 1 116 ? -7.270 3.586 6.616 1.00 96.00 116 ALA A CA 1
ATOM 952 C C . ALA A 1 116 ? -7.505 4.068 8.047 1.00 96.00 116 ALA A C 1
ATOM 954 O O . ALA A 1 116 ? -6.730 4.847 8.588 1.00 96.00 116 ALA A O 1
ATOM 955 N N . VAL A 1 117 ? -8.563 3.554 8.675 1.00 95.50 117 VAL A N 1
ATOM 956 C CA . VAL A 1 117 ? -8.826 3.764 10.102 1.00 95.50 117 VAL A CA 1
ATOM 957 C C . VAL A 1 117 ? -8.710 2.433 10.839 1.00 95.50 117 VAL A C 1
ATOM 959 O O . VAL A 1 117 ? -9.398 1.459 10.500 1.00 95.50 117 VAL A O 1
ATOM 962 N N . ILE A 1 118 ? -7.846 2.375 11.851 1.00 97.00 118 ILE A N 1
ATOM 963 C CA . ILE A 1 118 ? -7.661 1.221 12.735 1.00 97.00 118 ILE A CA 1
ATOM 964 C C . ILE A 1 118 ? -8.458 1.436 14.024 1.00 97.00 118 ILE A C 1
ATOM 966 O O . ILE A 1 118 ? -8.368 2.482 14.668 1.00 97.00 118 ILE A O 1
ATOM 970 N N . SER A 1 119 ? -9.259 0.431 14.385 1.00 95.75 119 SER A N 1
ATOM 971 C CA . SER A 1 119 ? -10.088 0.373 15.596 1.00 95.75 119 SER A CA 1
ATOM 972 C C . SER A 1 119 ? -10.921 1.633 15.849 1.00 95.75 119 SER A C 1
ATOM 974 O O . SER A 1 119 ? -11.129 2.012 16.998 1.00 95.75 119 SER A O 1
ATOM 976 N N . SER A 1 120 ? -11.369 2.295 14.775 1.00 93.31 120 SER A N 1
ATOM 977 C CA . SER A 1 120 ? -12.120 3.560 14.812 1.00 93.31 120 SER A CA 1
ATOM 978 C C . SER A 1 120 ? -11.422 4.689 15.587 1.00 93.31 120 SER A C 1
ATOM 980 O O . SER A 1 120 ? -12.091 5.586 16.089 1.00 93.31 120 SER A O 1
ATOM 982 N N . ARG A 1 121 ? -10.091 4.630 15.726 1.00 93.12 121 ARG A N 1
ATOM 983 C CA . ARG A 1 121 ? -9.313 5.542 16.580 1.00 93.12 121 ARG A CA 1
ATOM 984 C C . ARG A 1 121 ? -8.100 6.136 15.880 1.00 93.12 121 ARG A C 1
ATOM 986 O O . ARG A 1 121 ? -7.821 7.310 16.067 1.00 93.12 121 ARG A O 1
ATOM 993 N N . ILE A 1 122 ? -7.381 5.333 15.100 1.00 94.25 122 ILE A N 1
ATOM 994 C CA . ILE A 1 122 ? -6.114 5.744 14.488 1.00 94.25 122 ILE A CA 1
ATOM 995 C C . ILE A 1 122 ? -6.332 5.869 12.987 1.00 94.25 122 ILE A C 1
ATOM 997 O O . ILE A 1 122 ? -6.692 4.881 12.346 1.00 94.25 122 ILE A O 1
ATOM 1001 N N . ILE A 1 123 ? -6.128 7.064 12.436 1.00 93.94 123 ILE A N 1
ATOM 1002 C CA . ILE A 1 123 ? -6.079 7.275 10.990 1.00 93.94 123 ILE A CA 1
ATOM 1003 C C . ILE A 1 123 ? -4.641 7.087 10.505 1.00 93.94 123 ILE A C 1
ATOM 1005 O O . ILE A 1 123 ? -3.705 7.636 11.077 1.00 93.94 123 ILE A O 1
ATOM 1009 N N . CYS A 1 124 ? -4.477 6.288 9.460 1.00 94.94 124 CYS A N 1
ATOM 1010 C CA . CYS A 1 124 ? -3.197 6.000 8.833 1.00 94.94 124 CYS A CA 1
ATOM 1011 C C . CYS A 1 124 ? -3.244 6.475 7.387 1.00 94.94 124 CYS A C 1
ATOM 1013 O O . CYS A 1 124 ? -4.198 6.174 6.661 1.00 94.94 124 CYS A O 1
ATOM 1015 N N . MET A 1 125 ? -2.208 7.194 6.985 1.00 93.88 125 MET A N 1
ATOM 1016 C CA . MET A 1 125 ? -2.016 7.736 5.649 1.00 93.88 125 MET A CA 1
ATOM 1017 C C . MET A 1 125 ? -0.515 7.841 5.369 1.00 93.88 125 MET A C 1
ATOM 1019 O O . MET A 1 125 ? 0.265 7.832 6.316 1.00 93.88 125 MET A O 1
ATOM 1023 N N . HIS A 1 126 ? -0.124 7.890 4.097 1.00 92.44 126 HIS A N 1
ATOM 1024 C CA . HIS A 1 126 ? 1.283 7.775 3.712 1.00 92.44 126 HIS A CA 1
ATOM 1025 C C . HIS A 1 126 ? 2.134 8.986 4.134 1.00 92.44 126 HIS A C 1
ATOM 1027 O O . HIS A 1 126 ? 3.100 8.827 4.869 1.00 92.44 126 HIS A O 1
ATOM 1033 N N . GLY A 1 127 ? 1.772 10.188 3.677 1.00 88.12 127 GLY A N 1
ATOM 1034 C CA . GLY A 1 127 ? 2.504 11.423 3.958 1.00 88.12 127 GLY A CA 1
ATOM 1035 C C . GLY A 1 127 ? 2.013 12.104 5.232 1.00 88.12 127 GLY A C 1
ATOM 1036 O O . GLY A 1 127 ? 2.633 12.003 6.287 1.00 88.12 127 GLY A O 1
ATOM 1037 N N . GLY A 1 128 ? 0.880 12.806 5.148 1.00 86.38 128 GLY A N 1
ATOM 1038 C CA . GLY A 1 128 ? 0.398 13.608 6.270 1.00 86.38 128 GLY A CA 1
ATOM 1039 C C . GLY A 1 128 ? -0.922 14.333 6.023 1.00 86.38 128 GLY A C 1
ATOM 1040 O O . GLY A 1 128 ? -1.634 14.080 5.054 1.00 86.38 128 GLY A O 1
ATOM 1041 N N . ILE A 1 129 ? -1.269 15.235 6.940 1.00 89.31 129 ILE A N 1
ATOM 1042 C CA . ILE A 1 129 ? -2.560 15.932 6.941 1.00 89.31 129 ILE A CA 1
ATOM 1043 C C . ILE A 1 129 ? -2.555 17.062 5.903 1.00 89.31 129 ILE A C 1
ATOM 1045 O O . ILE A 1 129 ? -1.633 17.871 5.847 1.00 89.31 129 ILE A O 1
ATOM 1049 N N . SER A 1 130 ? -3.623 17.142 5.107 1.00 90.75 130 SER A N 1
ATOM 1050 C CA . SER A 1 130 ? -3.879 18.272 4.208 1.00 90.75 130 SER A CA 1
ATOM 1051 C C . SER A 1 130 ? -4.530 19.431 4.972 1.00 90.75 130 SER A C 1
ATOM 1053 O O . SER A 1 130 ? -5.441 19.176 5.760 1.00 90.75 130 SER A O 1
ATOM 1055 N N . PRO A 1 131 ? -4.191 20.702 4.686 1.00 90.81 131 PRO A N 1
ATOM 1056 C CA . PRO A 1 131 ? -4.928 21.850 5.226 1.00 90.81 131 PRO A CA 1
ATOM 1057 C C . PRO A 1 131 ? -6.395 21.893 4.761 1.00 90.81 131 PRO A C 1
ATOM 1059 O O . PRO A 1 131 ? -7.202 22.602 5.348 1.00 90.81 131 PRO A O 1
ATOM 1062 N N . TYR A 1 132 ? -6.744 21.136 3.715 1.00 90.75 132 TYR A N 1
ATOM 1063 C CA . TYR A 1 132 ? -8.108 21.005 3.202 1.00 90.75 132 TYR A CA 1
ATOM 1064 C C . TYR A 1 132 ? -8.867 19.804 3.788 1.00 90.75 132 TYR A C 1
ATOM 1066 O O . TYR A 1 132 ? -9.991 19.543 3.364 1.00 90.75 132 TYR A O 1
ATOM 1074 N N . LEU A 1 133 ? -8.242 19.020 4.677 1.00 92.12 133 LEU A N 1
ATOM 1075 C CA . LEU A 1 133 ? -8.843 17.842 5.300 1.00 92.12 133 LEU A CA 1
ATOM 1076 C C . LEU A 1 133 ? -9.443 18.231 6.653 1.00 92.12 133 LEU A C 1
ATOM 1078 O O . LEU A 1 133 ? -8.729 18.313 7.650 1.00 92.12 133 LEU A O 1
ATOM 1082 N N . GLU A 1 134 ? -10.757 18.435 6.693 1.00 91.44 134 GLU A N 1
ATOM 1083 C CA . GLU A 1 134 ? -11.468 18.771 7.931 1.00 91.44 134 GLU A CA 1
ATOM 1084 C C . GLU A 1 134 ? -11.953 17.511 8.653 1.00 91.44 134 GLU A C 1
ATOM 1086 O O . GLU A 1 134 ? -11.926 17.432 9.883 1.00 91.44 134 GLU A O 1
ATOM 1091 N N . LYS A 1 135 ? -12.407 16.509 7.890 1.00 90.69 135 LYS A N 1
ATOM 1092 C CA . LYS A 1 135 ? -12.951 15.246 8.406 1.00 90.69 135 LYS A CA 1
ATOM 1093 C C . LYS A 1 135 ? -12.417 14.067 7.604 1.00 90.69 135 LYS A C 1
ATOM 1095 O O . LYS A 1 135 ? -12.200 14.156 6.399 1.00 90.69 135 LYS A O 1
ATOM 1100 N N . ALA A 1 136 ? -12.276 12.906 8.245 1.00 87.12 136 ALA A N 1
ATOM 1101 C CA . ALA A 1 136 ? -11.842 11.681 7.563 1.00 87.12 136 ALA A CA 1
ATOM 1102 C C . ALA A 1 136 ? -12.778 11.296 6.395 1.00 87.12 136 ALA A C 1
ATOM 1104 O O . ALA A 1 136 ? -12.348 10.703 5.404 1.00 87.12 136 ALA A O 1
ATOM 1105 N N . GLU A 1 137 ? -14.056 11.661 6.497 1.00 90.44 137 GLU A N 1
ATOM 1106 C CA . GLU A 1 137 ? -15.077 11.523 5.460 1.00 90.44 137 GLU A CA 1
ATOM 1107 C C . GLU A 1 137 ? -14.724 12.236 4.155 1.00 90.44 137 GLU A C 1
ATOM 1109 O O . GLU A 1 137 ? -15.121 11.745 3.099 1.00 90.44 137 GLU A O 1
ATOM 1114 N N . ASP A 1 138 ? -13.952 13.324 4.188 1.00 92.81 138 ASP A N 1
ATOM 1115 C CA . ASP A 1 138 ? -13.610 14.088 2.984 1.00 92.81 138 ASP A CA 1
ATOM 1116 C C . ASP A 1 138 ? -12.794 13.242 1.998 1.00 92.81 138 ASP A C 1
ATOM 1118 O O . ASP A 1 138 ? -12.852 13.450 0.788 1.00 92.81 138 ASP A O 1
ATOM 1122 N N . ILE A 1 139 ? -12.083 12.222 2.493 1.00 93.12 139 ILE A N 1
ATOM 1123 C CA . ILE A 1 139 ? -11.331 11.261 1.676 1.00 93.12 139 ILE A CA 1
ATOM 1124 C C . ILE A 1 139 ? -12.283 10.334 0.898 1.00 93.12 139 ILE A C 1
ATOM 1126 O O . ILE A 1 139 ? -11.939 9.845 -0.177 1.00 93.12 139 ILE A O 1
ATOM 1130 N N . LYS A 1 140 ? -13.510 10.107 1.386 1.00 91.44 140 LYS A N 1
ATOM 1131 C CA . LYS A 1 140 ? -14.492 9.220 0.734 1.00 91.44 140 LYS A CA 1
ATOM 1132 C C . LYS A 1 140 ? -15.011 9.782 -0.594 1.00 91.44 140 LYS A C 1
ATOM 1134 O O . LYS A 1 140 ? -15.598 9.030 -1.363 1.00 91.44 140 LYS A O 1
ATOM 1139 N N . ARG A 1 141 ? -14.776 11.069 -0.889 1.00 92.62 141 ARG A N 1
ATOM 1140 C CA . ARG A 1 141 ? -15.178 11.702 -2.159 1.00 92.62 141 ARG A CA 1
ATOM 1141 C C . ARG A 1 141 ? -14.410 11.181 -3.378 1.00 92.62 141 ARG A C 1
ATOM 1143 O O . ARG A 1 141 ? -14.864 11.364 -4.502 1.00 92.62 141 ARG A O 1
ATOM 1150 N N . PHE A 1 142 ? -13.243 10.567 -3.174 1.00 93.06 142 PHE A N 1
ATOM 1151 C CA . PHE A 1 142 ? -12.423 10.033 -4.260 1.00 93.06 142 PHE A CA 1
ATOM 1152 C C . PHE A 1 142 ? -12.941 8.653 -4.685 1.00 93.06 142 PHE A C 1
ATOM 1154 O O . PHE A 1 142 ? -12.661 7.637 -4.043 1.00 93.06 142 PHE A O 1
ATOM 1161 N N . VAL A 1 143 ? -13.715 8.627 -5.773 1.00 94.12 143 VAL A N 1
ATOM 1162 C CA . VAL A 1 143 ? -14.212 7.393 -6.398 1.00 94.12 143 VAL A CA 1
ATOM 1163 C C . VAL A 1 143 ? -13.074 6.724 -7.156 1.00 94.12 143 VAL A C 1
ATOM 1165 O O . VAL A 1 143 ? -12.362 7.378 -7.906 1.00 94.12 143 VAL A O 1
ATOM 1168 N N . LYS A 1 144 ? -12.892 5.421 -6.952 1.00 94.00 144 LYS A N 1
ATOM 1169 C CA . LYS A 1 144 ? -11.805 4.646 -7.556 1.00 94.00 144 LYS A CA 1
ATOM 1170 C C . LYS A 1 144 ? -12.280 3.885 -8.804 1.00 94.00 144 LYS A C 1
ATOM 1172 O O . LYS A 1 144 ? -13.430 3.445 -8.798 1.00 94.00 144 LYS A O 1
ATOM 1177 N N . PRO A 1 145 ? -11.400 3.613 -9.787 1.00 94.81 145 PRO A N 1
ATOM 1178 C CA . PRO A 1 145 ? -10.010 4.072 -9.870 1.00 94.81 145 PRO A CA 1
ATOM 1179 C C . PRO A 1 145 ? -9.916 5.578 -10.143 1.00 94.81 145 PRO A C 1
ATOM 1181 O O . PRO A 1 145 ? -10.805 6.148 -10.765 1.00 94.81 145 PRO A O 1
ATOM 1184 N N . PHE A 1 146 ? -8.846 6.223 -9.674 1.00 91.50 146 PHE A N 1
ATOM 1185 C CA . PHE A 1 146 ? -8.606 7.641 -9.960 1.00 91.50 146 PHE A CA 1
ATOM 1186 C C . PHE A 1 146 ? -7.122 8.001 -10.010 1.00 91.50 146 PHE A C 1
ATOM 1188 O O . PHE A 1 146 ? -6.284 7.415 -9.308 1.00 91.50 146 PHE A O 1
ATOM 1195 N N . ASP A 1 147 ? -6.817 9.020 -10.804 1.00 87.56 147 ASP A N 1
ATOM 1196 C CA . ASP A 1 147 ? -5.520 9.685 -10.825 1.00 87.56 147 ASP A CA 1
ATOM 1197 C C . ASP A 1 147 ? -5.420 10.725 -9.706 1.00 87.56 147 ASP A C 1
ATOM 1199 O O . ASP A 1 147 ? -6.406 11.356 -9.319 1.00 87.56 147 ASP A O 1
ATOM 1203 N N . ILE A 1 148 ? -4.218 10.892 -9.157 1.00 87.19 148 ILE A N 1
ATOM 1204 C CA . ILE A 1 148 ? -3.984 11.874 -8.098 1.00 87.19 148 ILE A CA 1
ATOM 1205 C C . ILE A 1 148 ? -3.879 13.262 -8.742 1.00 87.19 148 ILE A C 1
ATOM 1207 O O . ILE A 1 148 ? -3.017 13.451 -9.600 1.00 87.19 148 ILE A O 1
ATOM 1211 N N . PRO A 1 149 ? -4.724 14.234 -8.349 1.00 86.94 149 PRO A N 1
ATOM 1212 C CA . PRO A 1 149 ? -4.624 15.598 -8.854 1.00 86.94 149 PRO A CA 1
ATOM 1213 C C . PRO A 1 149 ? -3.323 16.254 -8.384 1.00 86.94 149 PRO A C 1
ATOM 1215 O O . PRO A 1 149 ? -2.771 15.882 -7.353 1.00 86.94 149 PRO A O 1
ATOM 1218 N N . ASP A 1 150 ? -2.868 17.295 -9.080 1.00 81.25 150 ASP A N 1
ATOM 1219 C CA . ASP A 1 150 ? -1.614 17.984 -8.734 1.00 81.25 150 ASP A CA 1
ATOM 1220 C C . ASP A 1 150 ? -1.642 18.712 -7.382 1.00 81.25 150 ASP A C 1
ATOM 1222 O O . ASP A 1 150 ? -0.579 19.053 -6.851 1.00 81.25 150 ASP A O 1
ATOM 1226 N N . ARG A 1 151 ? -2.841 18.989 -6.849 1.00 83.62 151 ARG A N 1
ATOM 1227 C CA . ARG A 1 151 ? -3.085 19.737 -5.607 1.00 83.62 151 ARG A CA 1
ATOM 1228 C C . ARG A 1 151 ? -4.317 19.215 -4.866 1.00 83.62 151 ARG A C 1
ATOM 1230 O O . ARG A 1 151 ? -5.196 18.586 -5.457 1.00 83.62 151 ARG A O 1
ATOM 1237 N N . GLY A 1 152 ? -4.408 19.560 -3.583 1.00 89.50 152 GLY A N 1
ATOM 1238 C CA . GLY A 1 152 ? -5.546 19.261 -2.716 1.00 89.50 152 GLY A CA 1
ATOM 1239 C C . GLY A 1 152 ? -5.391 17.940 -1.967 1.00 89.50 152 GLY A C 1
ATOM 1240 O O . GLY A 1 152 ? -4.370 17.269 -2.083 1.00 89.50 152 GLY A O 1
ATOM 1241 N N . ILE A 1 153 ? -6.438 17.549 -1.228 1.00 93.12 153 ILE A N 1
ATOM 1242 C CA . ILE A 1 153 ? -6.400 16.460 -0.231 1.00 93.12 153 ILE A CA 1
ATOM 1243 C C . ILE A 1 153 ? -5.654 15.203 -0.709 1.00 93.12 153 ILE A C 1
ATOM 1245 O O . ILE A 1 153 ? -4.788 14.712 0.001 1.00 93.12 153 ILE A O 1
ATOM 1249 N N . ALA A 1 154 ? -5.961 14.680 -1.903 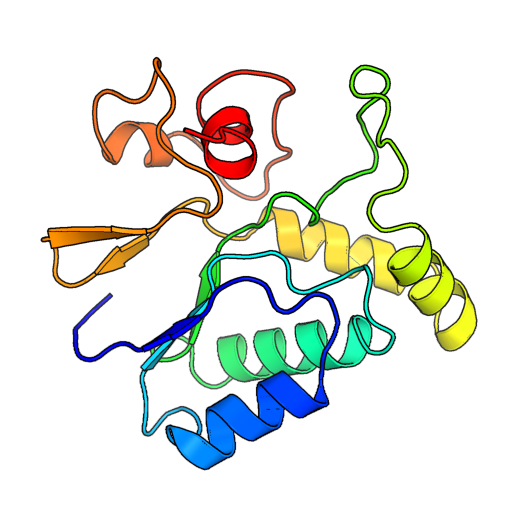1.00 91.56 154 ALA A N 1
ATOM 1250 C CA . ALA A 1 154 ? -5.334 13.452 -2.400 1.00 91.56 154 ALA A CA 1
ATOM 1251 C C . ALA A 1 154 ? -3.831 13.600 -2.688 1.00 91.56 154 ALA A C 1
ATOM 1253 O O . ALA A 1 154 ? -3.081 12.659 -2.452 1.00 91.56 154 ALA A O 1
ATOM 1254 N N . CYS A 1 155 ? -3.390 14.763 -3.176 1.00 89.62 155 CYS A N 1
ATOM 1255 C CA . CYS A 1 155 ? -1.970 15.062 -3.344 1.00 89.62 155 CYS A CA 1
ATOM 1256 C C . CYS A 1 155 ? -1.293 15.207 -1.982 1.00 89.62 155 CYS A C 1
ATOM 1258 O 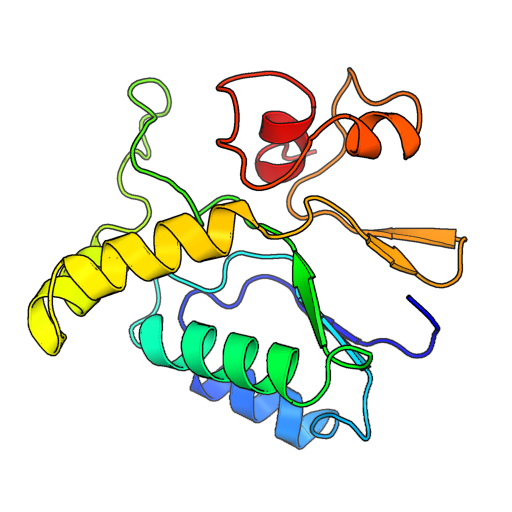O . CYS A 1 155 ? -0.268 14.586 -1.715 1.00 89.62 155 CYS A O 1
ATOM 1260 N N . ASP A 1 156 ? -1.884 16.018 -1.114 1.00 90.12 156 ASP A N 1
ATOM 1261 C CA . ASP A 1 156 ? -1.295 16.386 0.167 1.00 90.12 156 ASP A CA 1
ATOM 1262 C C . ASP A 1 156 ? -1.121 15.164 1.079 1.00 90.12 156 ASP A C 1
ATOM 1264 O O . ASP A 1 156 ? -0.058 14.979 1.663 1.00 90.12 156 ASP A O 1
ATOM 1268 N N . ILE A 1 157 ? -2.115 14.268 1.108 1.00 90.81 157 ILE A N 1
ATOM 1269 C CA . ILE A 1 157 ? -2.064 13.009 1.865 1.00 90.81 157 ILE A CA 1
ATOM 1270 C C . ILE A 1 157 ? -0.860 12.139 1.485 1.00 90.81 157 ILE A C 1
ATOM 1272 O O . ILE A 1 157 ? -0.367 11.379 2.317 1.00 90.81 157 ILE A O 1
ATOM 1276 N N . LEU A 1 158 ? -0.380 12.234 0.247 1.00 88.94 158 LEU A N 1
ATOM 1277 C CA . LEU A 1 158 ? 0.751 11.449 -0.236 1.00 88.94 158 LEU A CA 1
ATOM 1278 C C . LEU A 1 158 ? 2.093 12.181 -0.112 1.00 88.94 158 LEU A C 1
ATOM 1280 O O . LEU A 1 158 ? 3.123 11.524 -0.122 1.00 88.94 158 LEU A O 1
ATOM 1284 N N . TRP A 1 159 ? 2.115 13.513 -0.021 1.00 84.00 159 TRP A N 1
ATOM 1285 C CA . TRP A 1 159 ? 3.351 14.291 -0.203 1.00 84.00 159 TRP A CA 1
ATOM 1286 C C . TRP A 1 159 ? 3.662 15.308 0.894 1.00 84.00 159 TRP A C 1
ATOM 1288 O O . TRP A 1 159 ? 4.788 15.807 0.933 1.00 84.00 159 TRP A O 1
ATOM 1298 N N . VAL A 1 160 ? 2.708 15.647 1.765 1.00 77.31 160 VAL A N 1
ATOM 1299 C CA . VAL A 1 160 ? 2.968 16.576 2.870 1.00 77.31 160 VAL A CA 1
ATOM 1300 C C . VAL A 1 160 ? 3.983 15.950 3.816 1.00 77.31 160 VAL A C 1
ATOM 1302 O O . VAL A 1 160 ? 3.779 14.854 4.334 1.00 77.31 160 VAL A O 1
ATOM 1305 N N . LYS A 1 161 ? 5.068 16.686 4.050 1.00 57.88 161 LYS A N 1
ATOM 1306 C CA . LYS A 1 161 ? 5.983 16.466 5.165 1.00 57.88 161 LYS A CA 1
ATOM 1307 C C . LYS A 1 161 ? 5.683 17.554 6.190 1.00 57.88 161 LYS A C 1
ATOM 1309 O O . LYS A 1 161 ? 5.712 18.730 5.830 1.00 57.88 161 LYS A O 1
ATOM 1314 N N . LEU A 1 162 ? 5.298 17.138 7.396 1.00 46.41 162 LEU A N 1
ATOM 1315 C CA . LEU A 1 162 ? 5.171 18.024 8.556 1.00 46.41 162 LEU A CA 1
ATOM 1316 C C . LEU A 1 162 ? 6.542 18.578 8.959 1.00 46.41 162 LEU A C 1
ATOM 1318 O O . LEU A 1 162 ? 7.542 17.847 8.769 1.00 46.41 162 LEU A O 1
#

Sequence (162 aa):
IKAPTVICGDLHGQYNDLLDIFDSLEWPPKQRYLFMGDYVDRGPQSIEVISLLLYLKVRHPNHVYLLRGSVSLQIHRRIHQSAVGNIFYRADCLRLYDITLWDSFQECFKTLSLAAVISSRIICMHGGISPYLEKAEDIKRFVKPFDIPDRGIACDILWVKL